Protein 1A6Y (pdb70)

Nearest PDB structures (foldseek):
  1a6y-assembly1_A  TM=1.013E+00  e=2.319E-19  Homo sapiens
  1ga5-assembly2_E  TM=9.937E-01  e=1.147E-15  Homo sapiens
  1ga5-assembly2_F  TM=9.943E-01  e=2.558E-15  Homo sapiens
  1hlz-assembly1_A  TM=9.917E-01  e=2.772E-15  Homo sapiens
  3g6t-assembly1_B  TM=9.418E-01  e=1.288E-07  Rattus norvegicus

Structure (mmCIF, N/CA/C/O backbone):
data_1A6Y
#
_entry.id   1A6Y
#
_cell.length_a   38.670
_cell.length_b   45.690
_cell.length_c   47.950
_cell.angle_alpha   75.16
_cell.angle_beta   80.64
_cell.angle_gamma   85.58
#
_symmetry.space_group_name_H-M   'P 1'
#
loop_
_entity.id
_entity.type
_entity.pdbx_description
1 polymer "DNA (5'-D(*CP*AP*AP*CP*TP*AP*GP*GP*TP*CP*AP*CP*(5IT)P*AP*GP*GP*TP*CP*AP*G)-3')"
2 polymer "DNA (5'-D(*CP*TP*GP*AP*CP*CP*TP*AP*GP*TP*GP*AP*CP*CP*TP*AP*GP*TP*TP*G)-3')"
3 polymer 'ORPHAN NUCLEAR RECEPTOR NR1D1'
4 non-poly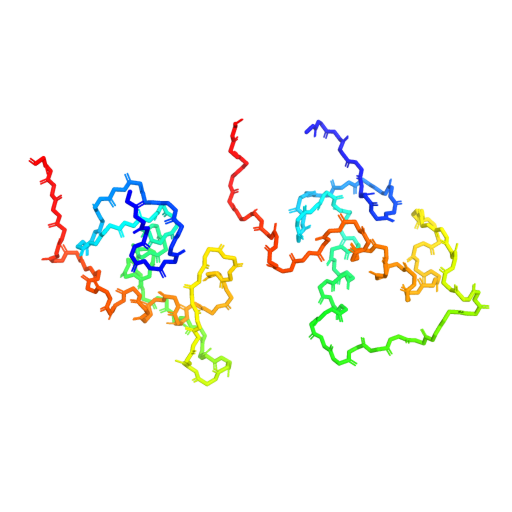mer 'ZINC ION'
5 water water
#
loop_
_atom_site.group_PDB
_atom_site.id
_atom_site.type_symbol
_atom_site.label_atom_id
_atom_site.label_alt_id
_atom_site.label_comp_id
_atom_site.label_asym_id
_atom_site.label_entity_id
_atom_site.label_seq_id
_atom_site.pdbx_PDB_ins_code
_atom_site.Cartn_x
_atom_site.Cartn_y
_atom_site.Cartn_z
_atom_site.occupancy
_atom_site.B_iso_or_equiv
_atom_site.auth_seq_id
_atom_site.auth_comp_id
_atom_site.auth_asym_id
_atom_site.auth_atom_id
_atom_site.pdbx_PDB_model_num
ATOM 815 N N . LEU C 3 8 ? 9.508 18.148 -16.072 1.00 24.89 99 LEU A N 1
ATOM 816 C CA . LEU C 3 8 ? 9.144 16.900 -16.797 1.00 24.62 99 LEU A CA 1
ATOM 817 C C . LEU C 3 8 ? 8.532 15.902 -15.822 1.00 28.59 99 LEU A C 1
ATOM 818 O O . LEU C 3 8 ? 8.717 16.014 -14.616 1.00 30.60 99 LEU A O 1
ATOM 823 N N . LEU C 3 9 ? 7.819 14.913 -16.344 1.00 23.11 100 LEU A N 1
ATOM 824 C CA . LEU C 3 9 ? 7.166 13.933 -15.498 1.00 26.60 100 LEU A CA 1
ATOM 825 C C . LEU C 3 9 ? 7.552 12.524 -15.850 1.00 25.50 100 LEU A C 1
ATOM 826 O O . LEU C 3 9 ? 7.598 12.159 -17.018 1.00 24.51 100 LEU A O 1
ATOM 831 N N . CYS C 3 10 ? 7.842 11.725 -14.835 1.00 27.02 101 CYS A N 1
ATOM 832 C CA . CYS C 3 10 ? 8.208 10.357 -15.105 1.00 22.11 101 CYS A CA 1
ATOM 833 C C . CYS C 3 10 ? 7.129 9.897 -16.054 1.00 26.59 101 CYS A C 1
ATOM 834 O O . CYS C 3 10 ? 5.956 9.946 -15.729 1.00 26.08 101 CYS A O 1
ATOM 837 N N . LYS C 3 11 ? 7.518 9.478 -17.244 1.00 28.13 102 LYS A N 1
ATOM 838 C CA . LYS C 3 11 ? 6.538 9.043 -18.225 1.00 32.66 102 LYS A CA 1
ATOM 839 C C . LYS C 3 11 ? 6.024 7.677 -17.827 1.00 33.33 102 LYS A C 1
ATOM 840 O O . LYS C 3 11 ? 5.505 6.932 -18.652 1.00 43.16 102 LYS A O 1
ATOM 846 N N . VAL C 3 12 ? 6.169 7.342 -16.552 1.00 30.17 103 VAL A N 1
ATOM 847 C CA . VAL C 3 12 ? 5.715 6.033 -16.083 1.00 32.12 103 VAL A CA 1
ATOM 848 C C . VAL C 3 12 ? 4.839 6.018 -14.827 1.00 20.04 103 VAL A C 1
ATOM 849 O O . VAL C 3 12 ? 4.009 5.140 -14.676 1.00 22.79 103 VAL A O 1
ATOM 853 N N . CYS C 3 13 ? 5.018 6.989 -13.946 1.00 14.72 104 CYS A N 1
ATOM 854 C CA . CYS C 3 13 ? 4.277 7.027 -12.692 1.00 18.68 104 CYS A CA 1
ATOM 855 C C . CYS C 3 13 ? 4.077 8.488 -12.338 1.00 15.97 104 CYS A C 1
ATOM 856 O O . CYS C 3 13 ? 4.042 8.852 -11.175 1.00 24.94 104 CYS A O 1
ATOM 859 N N . GLY C 3 14 ? 4.004 9.337 -13.350 1.00 9.79 105 GLY A N 1
ATOM 860 C CA . GLY C 3 14 ? 3.786 10.749 -13.104 1.00 2.00 105 GLY A CA 1
ATOM 861 C C . GLY C 3 14 ? 4.576 11.402 -12.006 1.00 14.16 105 GLY A C 1
ATOM 862 O O . GLY C 3 14 ? 4.342 12.574 -11.724 1.00 20.47 105 GLY A O 1
ATOM 863 N N . ASP C 3 15 ? 5.498 10.669 -11.378 1.00 20.82 106 ASP A N 1
ATOM 864 C CA . ASP C 3 15 ? 6.352 11.229 -10.314 1.00 18.12 106 ASP A CA 1
ATOM 865 C C . ASP C 3 15 ? 7.306 12.161 -11.076 1.00 20.74 106 ASP A C 1
ATOM 866 O O . ASP C 3 15 ? 7.498 11.965 -12.276 1.00 21.51 106 ASP A O 1
ATOM 871 N N . VAL C 3 16 ? 7.888 13.162 -10.415 1.00 20.77 107 VAL A N 1
ATOM 872 C CA . VAL C 3 16 ? 8.821 14.061 -11.088 1.00 18.64 107 VAL A CA 1
ATOM 873 C C . VAL C 3 16 ? 9.980 13.306 -11.705 1.00 28.59 107 VAL A C 1
ATOM 874 O O . VAL C 3 16 ? 10.519 12.397 -11.094 1.00 36.79 107 VAL A O 1
ATOM 878 N N . ALA C 3 17 ? 10.374 13.696 -12.916 1.00 33.52 108 ALA A N 1
ATOM 879 C CA . ALA C 3 17 ? 11.446 13.014 -13.627 1.00 26.73 108 ALA A CA 1
ATOM 880 C C . ALA C 3 17 ? 12.819 13.602 -13.334 1.00 27.62 108 ALA A C 1
ATOM 881 O O . ALA C 3 17 ? 12.985 14.818 -13.291 1.00 26.75 108 ALA A O 1
ATOM 883 N N . SER C 3 18 ? 13.799 12.724 -13.129 1.00 24.00 109 SER A N 1
ATOM 884 C CA . SER C 3 18 ? 15.170 13.142 -12.836 1.00 22.99 109 SER A CA 1
ATOM 885 C C . SER C 3 18 ? 15.950 13.369 -14.136 1.00 22.09 109 SER A C 1
ATOM 886 O O . SER C 3 18 ? 16.894 14.172 -14.174 1.00 21.57 109 SER A O 1
ATOM 889 N N . GLY C 3 19 ? 15.551 12.658 -15.188 1.00 17.16 110 GLY A N 1
ATOM 890 C CA . GLY C 3 19 ? 16.191 12.822 -16.482 1.00 25.37 110 GLY A CA 1
ATOM 891 C C . GLY C 3 19 ? 15.605 11.928 -17.561 1.00 25.82 110 GLY A C 1
ATOM 892 O O . GLY C 3 19 ? 14.584 11.278 -17.344 1.00 21.60 110 GLY A O 1
ATOM 893 N N . PHE C 3 20 ? 16.256 11.895 -18.723 1.00 19.93 111 PHE A N 1
ATOM 894 C CA . PHE C 3 20 ? 15.824 11.070 -19.845 1.00 18.87 111 PHE A CA 1
ATOM 895 C C . PHE C 3 20 ? 16.482 9.736 -19.567 1.00 21.42 111 PHE A C 1
ATOM 896 O O . PHE C 3 20 ? 17.701 9.652 -19.542 1.00 31.49 111 PHE A O 1
ATOM 904 N N . HIS C 3 21 ? 15.688 8.692 -19.361 1.00 27.43 112 HIS A N 1
ATOM 905 C CA . HIS C 3 21 ? 16.227 7.371 -19.017 1.00 17.72 112 HIS A CA 1
ATOM 906 C C . HIS C 3 21 ? 15.714 6.230 -19.870 1.00 20.48 112 HIS A C 1
ATOM 907 O O . HIS C 3 21 ? 14.515 6.099 -20.085 1.00 21.75 112 HIS A O 1
ATOM 914 N N . TYR C 3 22 ? 16.624 5.377 -20.317 1.00 11.96 113 TYR A N 1
ATOM 915 C CA . TYR C 3 22 ? 16.278 4.228 -21.151 1.00 8.19 113 TYR A CA 1
ATOM 916 C C . TYR C 3 22 ? 15.276 4.506 -22.246 1.00 10.39 113 TYR A C 1
ATOM 917 O O . TYR C 3 22 ? 14.538 3.612 -22.655 1.00 9.44 113 TYR A O 1
ATOM 926 N N . GLY C 3 23 ? 15.263 5.749 -22.710 1.00 2.00 114 GLY A N 1
ATOM 927 C CA . GLY C 3 23 ? 14.379 6.146 -23.797 1.00 26.49 114 GLY A CA 1
ATOM 928 C C . GLY C 3 23 ? 13.067 6.769 -23.361 1.00 24.68 114 GLY A C 1
ATOM 929 O O . GLY C 3 23 ? 12.055 6.684 -24.075 1.00 36.18 114 GLY A O 1
ATOM 930 N N . VAL C 3 24 ? 13.103 7.408 -22.231 1.00 19.14 115 VAL A N 1
ATOM 931 C CA . VAL C 3 24 ? 11.909 8.024 -21.667 1.00 14.06 115 VAL A CA 1
ATOM 932 C C . VAL C 3 24 ? 12.285 8.918 -20.511 1.00 16.04 115 VAL A C 1
ATOM 933 O O . VAL C 3 24 ? 13.258 8.664 -19.798 1.00 22.15 115 VAL A O 1
ATOM 937 N N . LEU C 3 25 ? 11.523 9.965 -20.333 1.00 16.85 116 LEU A N 1
ATOM 938 C CA . LEU C 3 25 ? 11.720 10.821 -19.171 1.00 15.98 116 LEU A CA 1
ATOM 939 C C . LEU C 3 25 ? 11.254 9.985 -17.991 1.00 21.89 116 LEU A C 1
ATOM 940 O O . LEU C 3 25 ? 10.209 9.325 -18.052 1.00 8.94 116 LEU A O 1
ATOM 945 N N . ALA C 3 26 ? 12.012 9.969 -16.914 1.00 19.87 117 ALA A N 1
ATOM 946 C CA . ALA C 3 26 ? 11.618 9.115 -15.791 1.00 10.96 117 ALA A CA 1
ATOM 947 C C . ALA C 3 26 ? 12.170 9.545 -14.460 1.00 22.61 117 ALA A C 1
ATOM 948 O O . ALA C 3 26 ? 13.089 10.364 -14.397 1.00 18.03 117 ALA A O 1
ATOM 950 N N . CYS C 3 27 ? 11.592 9.009 -13.381 1.00 21.85 118 CYS A N 1
ATOM 951 C CA . CYS C 3 27 ? 12.055 9.377 -12.044 1.00 19.38 118 CYS A CA 1
ATOM 952 C C . CYS C 3 27 ? 13.079 8.348 -11.545 1.00 13.31 118 CYS A C 1
ATOM 953 O O . CYS C 3 27 ? 13.136 7.207 -12.043 1.00 8.88 118 CYS A O 1
ATOM 956 N N . GLU C 3 28 ? 13.874 8.726 -10.550 1.00 9.74 119 GLU A N 1
ATOM 957 C CA . GLU C 3 28 ? 14.878 7.780 -10.062 1.00 5.61 119 GLU A CA 1
ATOM 958 C C . GLU C 3 28 ? 14.316 6.390 -9.792 1.00 12.89 119 GLU A C 1
ATOM 959 O O . GLU C 3 28 ? 14.937 5.368 -10.129 1.00 18.04 119 GLU A O 1
ATOM 965 N N . GLY C 3 29 ? 13.112 6.327 -9.229 1.00 13.92 120 GLY A N 1
ATOM 966 C CA . GLY C 3 29 ? 12.536 5.032 -8.917 1.00 2.00 120 GLY A CA 1
ATOM 967 C C . GLY C 3 29 ? 12.210 4.149 -10.087 1.00 2.00 120 GLY A C 1
ATOM 968 O O . GLY C 3 29 ? 12.340 2.916 -10.031 1.00 3.66 120 GLY A O 1
ATOM 969 N N . CYS C 3 30 ? 11.770 4.731 -11.184 1.00 7.61 121 CYS A N 1
ATOM 970 C CA . CYS C 3 30 ? 11.446 3.842 -12.300 1.00 9.72 121 CYS A CA 1
ATOM 971 C C . CYS C 3 30 ? 12.747 3.541 -13.116 1.00 14.26 121 CYS A C 1
ATOM 972 O O . CYS C 3 30 ? 12.865 2.486 -13.744 1.00 7.06 121 CYS A O 1
ATOM 975 N N . LYS C 3 31 ? 13.732 4.439 -13.083 1.00 8.74 122 LYS A N 1
ATOM 976 C CA . LYS C 3 31 ? 15.018 4.136 -13.765 1.00 16.14 122 LYS A CA 1
ATOM 977 C C . LYS C 3 31 ? 15.618 2.902 -13.049 1.00 14.89 122 LYS A C 1
ATOM 978 O O . LYS C 3 31 ? 15.728 1.805 -13.643 1.00 8.91 122 LYS A O 1
ATOM 984 N N . GLY C 3 32 ? 15.945 3.084 -11.756 1.00 14.90 123 GLY A N 1
ATOM 985 C CA . GLY C 3 32 ? 16.492 2.007 -10.934 1.00 4.55 123 GLY A CA 1
ATOM 986 C C . GLY C 3 32 ? 15.623 0.766 -11.013 1.00 14.39 123 GLY A C 1
ATOM 987 O O . GLY C 3 32 ? 16.113 -0.353 -11.201 1.00 22.75 123 GLY A O 1
ATOM 988 N N . PHE C 3 33 ? 14.315 0.940 -10.866 1.00 10.88 124 PHE A N 1
ATOM 989 C CA . PHE C 3 33 ? 13.441 -0.212 -10.964 1.00 7.41 124 PHE A CA 1
ATOM 990 C C . PHE C 3 33 ? 13.539 -0.847 -12.351 1.00 12.06 124 PHE A C 1
ATOM 991 O O . PHE C 3 33 ? 13.242 -2.032 -12.516 1.00 14.11 124 PHE A O 1
ATOM 999 N N . PHE C 3 34 ? 13.932 -0.075 -13.368 1.00 15.00 125 PHE A N 1
ATOM 1000 C CA . PHE C 3 34 ? 14.024 -0.678 -14.686 1.00 17.73 125 PHE A CA 1
ATOM 1001 C C . PHE C 3 34 ? 15.307 -1.478 -14.828 1.00 19.71 125 PHE A C 1
ATOM 1002 O O . PHE C 3 34 ? 15.250 -2.663 -15.149 1.00 19.69 125 PHE A O 1
ATOM 1010 N N . ARG C 3 35 ? 16.454 -0.851 -14.565 1.00 24.76 126 ARG A N 1
ATOM 1011 C CA . ARG C 3 35 ? 17.743 -1.547 -14.694 1.00 30.27 126 ARG A CA 1
ATOM 1012 C C . ARG C 3 35 ? 17.724 -2.827 -13.877 1.00 25.83 126 ARG A C 1
ATOM 1013 O O . ARG C 3 35 ? 18.224 -3.884 -14.291 1.00 18.85 126 ARG A O 1
ATOM 1021 N N . ARG C 3 36 ? 17.090 -2.741 -12.727 1.00 21.37 127 ARG A N 1
ATOM 1022 C CA . ARG C 3 36 ? 17.009 -3.888 -11.842 1.00 23.93 127 ARG A CA 1
ATOM 1023 C C . ARG C 3 36 ? 16.200 -5.022 -12.499 1.00 13.97 127 ARG A C 1
ATOM 1024 O O . ARG C 3 36 ? 16.489 -6.208 -12.323 1.00 16.70 127 ARG A O 1
ATOM 1032 N N . SER C 3 37 ? 15.216 -4.664 -13.308 1.00 15.72 128 SER A N 1
ATOM 1033 C CA . SER C 3 37 ? 14.345 -5.670 -13.922 1.00 21.72 128 SER A CA 1
ATOM 1034 C C . SER C 3 37 ? 14.951 -6.382 -15.113 1.00 32.55 128 SER A C 1
ATOM 1035 O O . SER C 3 37 ? 14.625 -7.549 -15.361 1.00 34.05 128 SER A O 1
ATOM 1038 N N . ILE C 3 38 ? 15.792 -5.672 -15.871 1.00 34.40 129 ILE A N 1
ATOM 1039 C CA . ILE C 3 38 ? 16.434 -6.238 -17.066 1.00 38.25 129 ILE A CA 1
ATOM 1040 C C . ILE C 3 38 ? 17.811 -6.795 -16.725 1.00 45.36 129 ILE A C 1
ATOM 1041 O O . ILE C 3 38 ? 18.267 -7.778 -17.326 1.00 52.33 129 ILE A O 1
ATOM 1046 N N . GLN C 3 39 ? 18.440 -6.150 -15.759 1.00 46.44 130 GLN A N 1
ATOM 1047 C CA . GLN C 3 39 ? 19.808 -6.499 -15.359 1.00 47.29 130 GLN A CA 1
ATOM 1048 C C . GLN C 3 39 ? 19.863 -7.718 -14.430 1.00 46.70 130 GLN A C 1
ATOM 1049 O O . GLN C 3 39 ? 20.722 -7.805 -13.541 1.00 50.59 130 GLN A O 1
ATOM 1055 N N . GLN C 3 40 ? 18.951 -8.622 -14.680 1.00 50.99 131 GLN A N 1
ATOM 1056 C CA . GLN C 3 40 ? 18.897 -9.928 -14.004 1.00 63.34 131 GLN A CA 1
ATOM 1057 C C . GLN C 3 40 ? 17.743 -10.736 -14.609 1.00 67.43 131 GLN A C 1
ATOM 1058 O O . GLN C 3 40 ? 16.878 -10.182 -15.298 1.00 63.25 131 GLN A O 1
ATOM 1064 N N . ASN C 3 41 ? 17.750 -12.045 -14.360 1.00 69.60 132 ASN A N 1
ATOM 1065 C CA . ASN C 3 41 ? 16.686 -12.953 -14.868 1.00 72.11 132 ASN A CA 1
ATOM 1066 C C . ASN C 3 41 ? 15.617 -13.248 -13.735 1.00 72.50 132 ASN A C 1
ATOM 1067 O O . ASN C 3 41 ? 15.158 -14.384 -13.570 1.00 72.97 132 ASN A O 1
ATOM 1072 N N . ILE C 3 42 ? 15.218 -12.201 -12.950 1.00 70.92 133 ILE A N 1
ATOM 1073 C CA . ILE C 3 42 ? 14.173 -12.309 -11.833 1.00 68.40 133 ILE A CA 1
ATOM 1074 C C . ILE C 3 42 ? 12.830 -12.677 -12.450 1.00 67.74 133 ILE A C 1
ATOM 1075 O O . ILE C 3 42 ? 12.540 -12.300 -13.580 1.00 68.12 133 ILE A O 1
ATOM 1080 N N . GLN C 3 43 A 12.050 -13.363 -11.698 1.00 68.35 133 GLN A N 1
ATOM 1081 C CA . GLN C 3 43 A 10.742 -13.802 -12.174 1.00 66.27 133 GLN A CA 1
ATOM 1082 C C . GLN C 3 43 A 9.602 -13.127 -11.411 1.00 64.14 133 GLN A C 1
ATOM 1083 O O . GLN C 3 43 A 8.815 -13.818 -10.763 1.00 72.24 133 GLN A O 1
ATOM 1089 N N . TYR C 3 44 ? 9.505 -11.802 -11.470 1.00 55.98 134 TYR A N 1
ATOM 1090 C CA . TYR C 3 44 ? 8.422 -11.098 -10.780 1.00 47.14 134 TYR A CA 1
ATOM 1091 C C . TYR C 3 44 ? 7.169 -11.981 -10.684 1.00 46.75 134 TYR A C 1
ATOM 1092 O O . TYR C 3 44 ? 6.674 -12.477 -11.693 1.00 44.99 134 TYR A O 1
ATOM 1101 N N . LYS C 3 45 ? 6.679 -12.199 -9.465 1.00 52.29 135 LYS A N 1
ATOM 1102 C CA . LYS C 3 45 ? 5.485 -13.028 -9.233 1.00 57.05 135 LYS A CA 1
ATOM 1103 C C . LYS C 3 45 ? 4.304 -12.635 -10.129 1.00 52.97 135 LYS A C 1
ATOM 1104 O O . LYS C 3 45 ? 4.099 -11.450 -10.397 1.00 53.12 135 LYS A O 1
ATOM 1110 N N . ARG C 3 46 ? 3.527 -13.619 -10.585 1.00 51.19 136 ARG A N 1
ATOM 1111 C CA . ARG C 3 46 ? 2.378 -13.344 -11.461 1.00 53.65 136 ARG A CA 1
ATOM 1112 C C . ARG C 3 46 ? 1.593 -12.142 -10.929 1.00 52.71 136 ARG A C 1
ATOM 1113 O O . ARG C 3 46 ? 1.799 -11.718 -9.789 1.00 57.78 136 ARG A O 1
ATOM 1121 N N . CYS C 3 47 ? 0.677 -11.599 -11.728 1.00 44.77 137 CYS A N 1
ATOM 1122 C CA . CYS C 3 47 ? -0.108 -10.468 -11.241 1.00 32.16 137 CYS A CA 1
ATOM 1123 C C . CYS C 3 47 ? -1.320 -10.930 -10.465 1.00 32.83 137 CYS A C 1
ATOM 1124 O O . CYS C 3 47 ? -1.895 -11.993 -10.726 1.00 22.05 137 CYS A O 1
ATOM 1127 N N . LEU C 3 48 ? -1.704 -10.127 -9.487 1.00 37.77 138 LEU A N 1
ATOM 1128 C CA . LEU C 3 48 ? -2.862 -10.455 -8.674 1.00 42.44 138 LEU A CA 1
ATOM 1129 C C . LEU C 3 48 ? -4.112 -9.914 -9.369 1.00 42.01 138 LEU A C 1
ATOM 1130 O O . LEU C 3 48 ? -4.927 -10.680 -9.880 1.00 48.12 138 LEU A O 1
ATOM 1135 N N . LYS C 3 49 ? -4.221 -8.593 -9.430 1.00 35.63 139 LYS A N 1
ATOM 1136 C CA . LYS C 3 49 ? -5.369 -7.927 -10.017 1.00 33.89 139 LYS A CA 1
ATOM 1137 C C . LYS C 3 49 ? -5.534 -7.981 -11.550 1.00 35.85 139 LYS A C 1
ATOM 1138 O O . LYS C 3 49 ? -5.623 -6.946 -12.217 1.00 34.72 139 LYS A O 1
ATOM 1144 N N . ASN C 3 50 ? -5.599 -9.180 -12.115 1.00 31.50 140 ASN A N 1
ATOM 1145 C CA . ASN C 3 50 ? -5.778 -9.324 -13.563 1.00 42.62 140 ASN A CA 1
ATOM 1146 C C . ASN C 3 50 ? -4.907 -8.427 -14.509 1.00 45.80 140 ASN A C 1
ATOM 1147 O O . ASN C 3 50 ? -5.423 -7.794 -15.441 1.00 48.49 140 ASN A O 1
ATOM 1152 N N . GLU C 3 51 ? -3.605 -8.431 -14.273 1.00 42.38 141 GLU A N 1
ATOM 1153 C CA . GLU C 3 51 ? -2.560 -7.764 -15.122 1.00 33.31 141 GLU A CA 1
ATOM 1154 C C . GLU C 3 51 ? -2.907 -6.357 -15.706 1.00 32.94 141 GLU A C 1
ATOM 1155 O O . GLU C 3 51 ? -2.275 -5.885 -16.665 1.00 33.42 141 GLU A O 1
ATOM 1161 N N . ASN C 3 52 ? -3.880 -5.645 -15.150 1.00 32.30 142 ASN A N 1
ATOM 1162 C CA . ASN C 3 52 ? -4.234 -4.286 -15.668 1.00 35.29 142 ASN A CA 1
ATOM 1163 C C . ASN C 3 52 ? -3.996 -3.241 -14.614 1.00 33.75 142 ASN A C 1
ATOM 1164 O O . ASN C 3 52 ? -4.828 -2.348 -14.407 1.00 36.12 142 ASN A O 1
ATOM 1169 N N . CYS C 3 53 ? -2.855 -3.341 -13.951 1.00 33.92 143 CYS A N 1
ATOM 1170 C CA . CYS C 3 53 ? -2.535 -2.406 -12.885 1.00 29.07 143 CYS A CA 1
ATOM 1171 C C . CYS C 3 53 ? -2.186 -0.996 -13.296 1.00 26.89 143 CYS A C 1
ATOM 1172 O O . CYS C 3 53 ? -1.409 -0.763 -14.217 1.00 32.61 143 CYS A O 1
ATOM 1175 N N . SER C 3 54 ? -2.798 -0.061 -12.595 1.00 16.13 144 SER A N 1
ATOM 1176 C CA . SER C 3 54 ? -2.565 1.347 -12.767 1.00 16.81 144 SER A CA 1
ATOM 1177 C C . SER C 3 54 ? -1.145 1.497 -12.213 1.00 20.55 144 SER A C 1
ATOM 1178 O O . SER C 3 54 ? -0.657 0.584 -11.553 1.00 33.88 144 SER A O 1
ATOM 1181 N N . ILE C 3 55 ? -0.482 2.621 -12.475 1.00 20.08 145 ILE A N 1
ATOM 1182 C CA . ILE C 3 55 ? 0.875 2.868 -11.957 1.00 13.57 145 ILE A CA 1
ATOM 1183 C C . ILE C 3 55 ? 1.047 4.363 -11.780 1.00 5.23 145 ILE A C 1
ATOM 1184 O O . ILE C 3 55 ? 1.131 5.101 -12.750 1.00 14.21 145 ILE A O 1
ATOM 1189 N N . VAL C 3 56 ? 1.122 4.815 -10.540 1.00 4.51 146 VAL A N 1
ATOM 1190 C CA . VAL C 3 56 ? 1.252 6.228 -10.276 1.00 2.00 146 VAL A CA 1
ATOM 1191 C C . VAL C 3 56 ? 2.185 6.402 -9.080 1.00 2.00 146 VAL A C 1
ATOM 1192 O O . VAL C 3 56 ? 2.541 5.426 -8.418 1.00 20.47 146 VAL A O 1
ATOM 1196 N N . ARG C 3 57 ? 2.563 7.636 -8.779 1.00 7.86 147 ARG A N 1
ATOM 1197 C CA . ARG C 3 57 ? 3.488 7.896 -7.685 1.00 26.84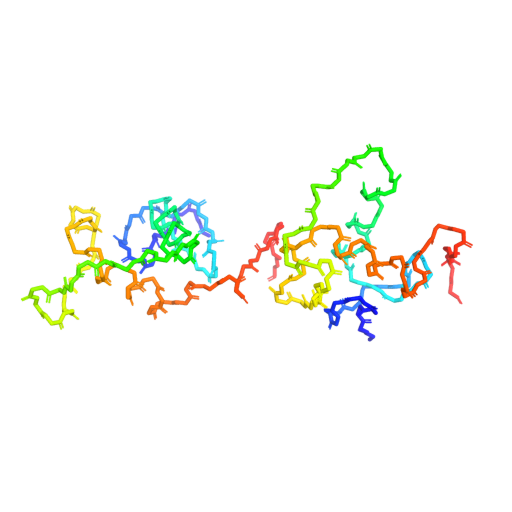 147 ARG A CA 1
ATOM 1198 C C . ARG C 3 57 ? 3.065 7.371 -6.315 1.00 32.78 147 ARG A C 1
ATOM 1199 O O . ARG C 3 57 ? 3.910 7.162 -5.444 1.00 41.11 147 ARG A O 1
ATOM 1207 N N . ILE C 3 58 ? 1.770 7.148 -6.131 1.00 31.43 148 ILE A N 1
ATOM 1208 C CA . ILE C 3 58 ? 1.240 6.687 -4.859 1.00 15.77 148 ILE A CA 1
ATOM 1209 C C . ILE C 3 58 ? 1.181 5.148 -4.778 1.00 8.06 148 ILE A C 1
ATOM 1210 O O . ILE C 3 58 ? 1.366 4.557 -3.717 1.00 12.46 148 ILE A O 1
ATOM 1215 N N . ASN C 3 59 ? 0.940 4.475 -5.889 1.00 8.23 149 ASN A N 1
ATOM 1216 C CA . ASN C 3 59 ? 0.899 3.021 -5.817 1.00 8.32 149 ASN A CA 1
ATOM 1217 C C . ASN C 3 59 ? 1.869 2.321 -6.785 1.00 20.05 149 ASN A C 1
ATOM 1218 O O . ASN C 3 59 ? 1.625 1.157 -7.142 1.00 14.12 149 ASN A O 1
ATOM 1223 N N . ARG C 3 60 ? 2.964 2.983 -7.188 1.00 12.02 150 ARG A N 1
ATOM 1224 C CA . ARG C 3 60 ? 3.885 2.348 -8.158 1.00 20.18 150 ARG A CA 1
ATOM 1225 C C . ARG C 3 60 ? 4.509 1.045 -7.683 1.00 13.83 150 ARG A C 1
ATOM 1226 O O . ARG C 3 60 ? 4.821 0.190 -8.502 1.00 17.18 150 ARG A O 1
ATOM 1234 N N . ASN C 3 61 ? 4.632 0.841 -6.374 1.00 16.69 151 ASN A N 1
ATOM 1235 C CA . ASN C 3 61 ? 5.253 -0.404 -5.901 1.00 19.00 151 ASN A CA 1
ATOM 1236 C C . ASN C 3 61 ? 4.395 -1.618 -5.612 1.00 22.08 151 ASN A C 1
ATOM 1237 O O . ASN C 3 61 ? 4.935 -2.642 -5.184 1.00 20.48 151 ASN A O 1
ATOM 1242 N N . ARG C 3 62 ? 3.092 -1.542 -5.859 1.00 20.73 152 ARG A N 1
ATOM 1243 C CA . ARG C 3 62 ? 2.205 -2.647 -5.519 1.00 11.48 152 ARG A CA 1
ATOM 1244 C C . ARG C 3 62 ? 2.286 -3.834 -6.435 1.00 16.32 152 ARG A C 1
ATOM 1245 O O . ARG C 3 62 ? 2.249 -4.963 -5.976 1.00 23.54 152 ARG A O 1
ATOM 1253 N N . CYS C 3 63 ? 2.380 -3.611 -7.739 1.00 21.30 153 CYS A N 1
ATOM 1254 C CA . CYS C 3 63 ? 2.481 -4.747 -8.650 1.00 25.84 153 CYS A CA 1
ATOM 1255 C C . CYS C 3 63 ? 3.797 -4.579 -9.410 1.00 32.66 153 CYS A C 1
ATOM 1256 O O . CYS C 3 63 ? 4.015 -3.545 -10.050 1.00 33.67 153 CYS A O 1
ATOM 1259 N N . GLN C 3 64 ? 4.679 -5.573 -9.335 1.00 24.86 154 GLN A N 1
ATOM 1260 C CA . GLN C 3 64 ? 5.961 -5.439 -10.022 1.00 29.00 154 GLN A CA 1
ATOM 1261 C C . GLN C 3 64 ? 5.889 -5.843 -11.484 1.00 26.14 154 GLN A C 1
ATOM 1262 O O . GLN C 3 64 ? 6.627 -5.314 -12.299 1.00 22.86 154 GLN A O 1
ATOM 1268 N N . GLN C 3 65 ? 5.003 -6.773 -11.810 1.00 22.53 155 GLN A N 1
ATOM 1269 C CA . GLN C 3 65 ? 4.867 -7.213 -13.183 1.00 25.78 155 GLN A CA 1
ATOM 1270 C C . GLN C 3 65 ? 4.271 -6.051 -13.966 1.00 30.95 155 GLN A C 1
ATOM 1271 O O . GLN C 3 65 ? 4.689 -5.776 -15.088 1.00 31.71 155 GLN A O 1
ATOM 1277 N N . CYS C 3 66 ? 3.304 -5.356 -13.369 1.00 23.67 156 CYS A N 1
ATOM 1278 C CA . CYS C 3 66 ? 2.670 -4.230 -14.047 1.00 24.14 156 CYS A CA 1
ATOM 1279 C C . CYS C 3 66 ? 3.536 -2.961 -14.104 1.00 24.33 156 CYS A C 1
ATOM 1280 O O . CYS C 3 66 ? 3.408 -2.158 -15.048 1.00 22.97 156 CYS A O 1
ATOM 1283 N N . ARG C 3 67 ? 4.387 -2.731 -13.106 1.00 13.24 157 ARG A N 1
ATOM 1284 C CA . ARG C 3 67 ? 5.208 -1.528 -13.192 1.00 22.93 157 ARG A CA 1
ATOM 1285 C C . ARG C 3 67 ? 6.260 -1.728 -14.300 1.00 33.23 157 ARG A C 1
ATOM 1286 O O . ARG C 3 67 ? 6.660 -0.780 -14.979 1.00 35.82 157 ARG A O 1
ATOM 1294 N N . PHE C 3 68 ? 6.697 -2.972 -14.475 1.00 27.32 158 PHE A N 1
ATOM 1295 C CA . PHE C 3 68 ? 7.687 -3.296 -15.477 1.00 33.88 158 PHE A CA 1
ATOM 1296 C C . PHE C 3 68 ? 7.059 -3.285 -16.854 1.00 34.98 158 PHE A C 1
ATOM 1297 O O . PHE C 3 68 ? 7.580 -2.639 -17.759 1.00 43.03 158 PHE A O 1
ATOM 1305 N N . LYS C 3 69 ? 5.941 -3.997 -16.995 1.00 32.80 159 LYS A N 1
ATOM 1306 C CA . LYS C 3 69 ? 5.191 -4.092 -18.256 1.00 27.24 159 LYS A CA 1
ATOM 1307 C C . LYS C 3 69 ? 4.897 -2.674 -18.732 1.00 22.42 159 LYS A C 1
ATOM 1308 O O . LYS C 3 69 ? 4.959 -2.354 -19.922 1.00 22.67 159 LYS A O 1
ATOM 1314 N N . LYS C 3 70 ? 4.584 -1.815 -17.783 1.00 13.41 160 LYS A N 1
ATOM 1315 C CA . LYS C 3 70 ? 4.309 -0.428 -18.117 1.00 19.74 160 LYS A CA 1
ATOM 1316 C C . LYS C 3 70 ? 5.601 0.198 -18.641 1.00 21.43 160 LYS A C 1
ATOM 1317 O O . LYS C 3 70 ? 5.595 0.909 -19.652 1.00 30.41 160 LYS A O 1
ATOM 1323 N N . CYS C 3 71 ? 6.705 -0.030 -17.933 1.00 22.97 161 CYS A N 1
ATOM 1324 C CA . CYS C 3 71 ? 8.000 0.501 -18.373 1.00 17.11 161 CYS A CA 1
ATOM 1325 C C . CYS C 3 71 ? 8.199 0.081 -19.834 1.00 12.78 161 CYS A C 1
ATOM 1326 O O . CYS C 3 71 ? 8.526 0.910 -20.683 1.00 13.29 161 CYS A O 1
ATOM 1329 N N . LEU C 3 72 ? 7.955 -1.196 -20.123 1.00 12.57 162 LEU A N 1
ATOM 1330 C CA . LEU C 3 72 ? 8.084 -1.701 -21.473 1.00 9.43 162 LEU A CA 1
ATOM 1331 C C . LEU C 3 72 ? 6.915 -1.304 -22.357 1.00 19.91 162 LEU A C 1
ATOM 1332 O O . LEU C 3 72 ? 6.442 -2.125 -23.150 1.00 32.55 162 LEU A O 1
ATOM 1337 N N . SER C 3 73 ? 6.406 -0.092 -22.231 1.00 24.51 163 SER A N 1
ATOM 1338 C CA . SER C 3 73 ? 5.298 0.292 -23.095 1.00 24.84 163 SER A CA 1
ATOM 1339 C C . SER C 3 73 ? 5.429 1.748 -23.387 1.00 26.59 163 SER A C 1
ATOM 1340 O O . SER C 3 73 ? 4.931 2.243 -24.405 1.00 34.80 163 SER A O 1
ATOM 1343 N N . VAL C 3 74 ? 6.096 2.452 -22.488 1.00 10.26 164 VAL A N 1
ATOM 1344 C CA . VAL C 3 74 ? 6.295 3.849 -22.739 1.00 16.94 164 VAL A CA 1
ATOM 1345 C C . VAL C 3 74 ? 7.599 3.910 -23.534 1.00 12.64 164 VAL A C 1
ATOM 1346 O O . VAL C 3 74 ? 8.167 4.962 -23.756 1.00 16.30 164 VAL A O 1
ATOM 1350 N N . GLY C 3 75 ? 8.051 2.738 -23.954 1.00 13.62 165 GLY A N 1
ATOM 1351 C CA . GLY C 3 75 ? 9.265 2.633 -24.733 1.00 19.96 165 GLY A CA 1
ATOM 1352 C C . GLY C 3 75 ? 10.590 2.629 -23.998 1.00 30.30 165 GLY A C 1
ATOM 1353 O O . GLY C 3 75 ? 11.609 2.960 -24.608 1.00 23.79 165 GLY A O 1
ATOM 1354 N N . MET C 3 76 ? 10.608 2.283 -22.706 1.00 31.61 166 MET A N 1
ATOM 1355 C CA . MET C 3 76 ? 11.881 2.246 -21.995 1.00 20.44 166 MET A CA 1
ATOM 1356 C C . MET C 3 76 ? 12.681 1.094 -22.547 1.00 16.51 166 MET A C 1
ATOM 1357 O O . MET C 3 76 ? 12.116 0.052 -22.869 1.00 11.22 166 MET A O 1
ATOM 1362 N N . SER C 3 77 ? 13.993 1.309 -22.691 1.00 24.62 167 SER A N 1
ATOM 1363 C CA . SER C 3 77 ? 14.930 0.289 -23.213 1.00 29.93 167 SER A CA 1
ATOM 1364 C C . SER C 3 77 ? 16.374 0.794 -23.189 1.00 25.13 167 SER A C 1
ATOM 1365 O O . SER C 3 77 ? 16.620 2.010 -23.102 1.00 15.64 167 SER A O 1
ATOM 1368 N N . ARG C 3 78 ? 17.335 -0.128 -23.231 1.00 23.80 168 ARG A N 1
ATOM 1369 C CA . ARG C 3 78 ? 18.717 0.322 -23.242 1.00 30.72 168 ARG A CA 1
ATOM 1370 C C . ARG C 3 78 ? 19.086 0.673 -24.664 1.00 33.75 168 ARG A C 1
ATOM 1371 O O . ARG C 3 78 ? 19.919 1.554 -24.872 1.00 36.94 168 ARG A O 1
ATOM 1379 N N . ASP C 3 79 ? 18.459 0.019 -25.649 1.00 29.82 169 ASP A N 1
ATOM 1380 C CA . ASP C 3 79 ? 18.776 0.357 -27.034 1.00 27.70 169 ASP A CA 1
ATOM 1381 C C . ASP C 3 79 ? 18.139 1.691 -27.383 1.00 27.89 169 ASP A C 1
ATOM 1382 O O . ASP C 3 79 ? 18.192 2.133 -28.524 1.00 38.64 169 ASP A O 1
ATOM 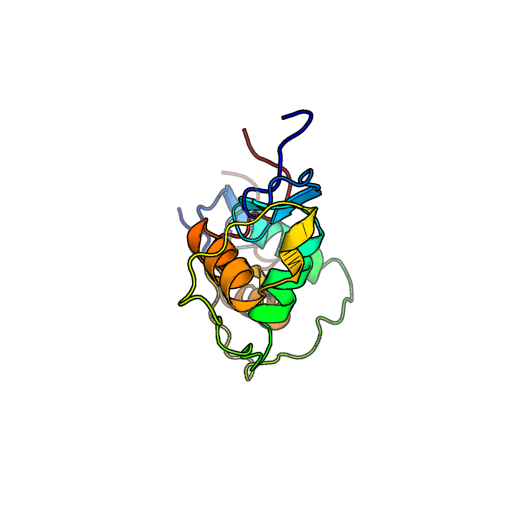1387 N N . ALA C 3 80 ? 17.520 2.325 -26.392 1.00 24.06 170 ALA A N 1
ATOM 1388 C CA . ALA C 3 80 ? 16.899 3.630 -26.581 1.00 8.05 170 ALA A CA 1
ATOM 1389 C C . ALA C 3 80 ? 17.607 4.632 -25.708 1.00 12.15 170 ALA A C 1
ATOM 1390 O O . ALA C 3 80 ? 17.216 5.790 -25.666 1.00 12.96 170 ALA A O 1
ATOM 1392 N N . VAL C 3 81 ? 18.653 4.191 -24.999 1.00 23.99 171 VAL A N 1
ATOM 1393 C CA . VAL C 3 81 ? 19.422 5.081 -24.113 1.00 24.82 171 VAL A CA 1
ATOM 1394 C C . VAL C 3 81 ? 19.999 6.240 -24.910 1.00 26.65 171 VAL A C 1
ATOM 1395 O O . VAL C 3 81 ? 20.269 6.116 -26.101 1.00 33.62 171 VAL A O 1
ATOM 1399 N N . ARG C 3 82 ? 20.213 7.358 -24.241 1.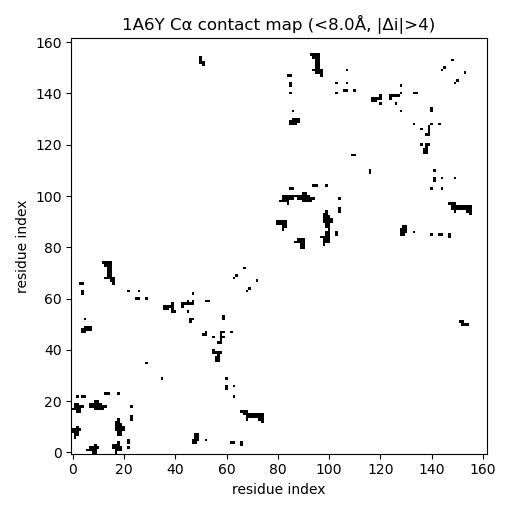00 25.49 172 ARG A N 1
ATOM 1400 C CA . ARG C 3 82 ? 20.727 8.522 -24.899 1.00 21.84 172 ARG A CA 1
ATOM 1401 C C . ARG C 3 82 ? 21.615 9.373 -24.005 1.00 34.82 172 ARG A C 1
ATOM 1402 O O . ARG C 3 82 ? 21.105 10.163 -23.209 1.00 36.95 172 ARG A O 1
ATOM 1410 N N . PHE C 3 83 ? 22.936 9.240 -24.145 1.00 39.80 173 PHE A N 1
ATOM 1411 C CA . PHE C 3 83 ? 23.860 10.058 -23.346 1.00 36.78 173 PHE A CA 1
ATOM 1412 C C . PHE C 3 83 ? 24.054 11.417 -24.015 1.00 30.19 173 PHE A C 1
ATOM 1413 O O . PHE C 3 83 ? 23.782 11.566 -25.201 1.00 35.02 173 PHE A O 1
ATOM 1421 N N . GLY C 3 84 ? 24.506 12.404 -23.247 1.00 31.61 174 GLY A N 1
ATOM 1422 C CA . GLY C 3 84 ? 24.753 13.738 -23.784 1.00 37.87 174 GLY A CA 1
ATOM 1423 C C . GLY C 3 84 ? 23.558 14.657 -24.009 1.00 45.03 174 GLY A C 1
ATOM 1424 O O . GLY C 3 84 ? 22.442 14.193 -24.210 1.00 45.27 174 GLY A O 1
ATOM 1425 N N . ARG C 3 85 ? 23.807 15.967 -24.000 1.00 45.75 175 ARG A N 1
ATOM 1426 C CA . ARG C 3 85 ? 22.766 16.984 -24.196 1.00 53.46 175 ARG A CA 1
ATOM 1427 C C . ARG C 3 85 ? 22.178 17.014 -25.607 1.00 57.66 175 ARG A C 1
ATOM 1428 O O . ARG C 3 85 ? 22.183 18.093 -26.234 1.00 59.20 175 ARG A O 1
ATOM 1436 N N . GLY D 3 5 ? 15.109 11.348 13.683 1.00 53.55 96 GLY B N 1
ATOM 1437 C CA . GLY D 3 5 ? 15.629 11.578 15.035 1.00 59.33 96 GLY B CA 1
ATOM 1438 C C . GLY D 3 5 ? 16.168 10.324 15.709 1.00 56.33 96 GLY B C 1
ATOM 1439 O O . GLY D 3 5 ? 15.762 9.204 15.378 1.00 54.48 96 GLY B O 1
ATOM 1440 N N . MET D 3 6 ? 17.085 10.508 16.658 1.00 54.23 97 MET B N 1
ATOM 1441 C CA . MET D 3 6 ? 17.678 9.378 17.362 1.00 54.77 97 MET B CA 1
ATOM 1442 C C . MET D 3 6 ? 16.589 8.401 17.804 1.00 53.95 97 MET B C 1
ATOM 1443 O O . MET D 3 6 ? 16.665 7.211 17.494 1.00 57.43 97 MET B O 1
ATOM 1445 N N . VAL D 3 7 ? 15.583 8.888 18.529 1.00 49.03 98 VAL B N 1
ATOM 1446 C CA . VAL D 3 7 ? 14.480 8.009 18.947 1.00 51.48 98 VAL B CA 1
ATOM 1447 C C . VAL D 3 7 ? 13.132 8.697 18.736 1.00 44.16 98 VAL B C 1
ATOM 1448 O O . VAL D 3 7 ? 12.824 9.688 19.387 1.00 45.29 98 VAL B O 1
ATOM 1452 N N . LEU D 3 8 ? 12.356 8.188 17.789 1.00 40.96 99 LEU B N 1
ATOM 1453 C CA . LEU D 3 8 ? 11.030 8.725 17.497 1.00 45.34 99 LEU B CA 1
ATOM 1454 C C . LEU D 3 8 ? 10.027 7.682 18.001 1.00 47.38 99 LEU B C 1
ATOM 1455 O O . LEU D 3 8 ? 10.230 6.478 17.801 1.00 49.62 99 LEU B O 1
ATOM 1460 N N . LEU D 3 9 ? 8.948 8.121 18.649 1.00 41.90 100 LEU B N 1
ATOM 1461 C CA . LEU D 3 9 ? 7.975 7.158 19.168 1.00 39.15 100 LEU B CA 1
ATOM 1462 C C . LEU D 3 9 ? 6.754 6.940 18.236 1.00 34.99 100 LEU B C 1
ATOM 1463 O O . LEU D 3 9 ? 6.321 7.852 17.525 1.00 25.07 100 LEU B O 1
ATOM 1468 N N . CYS D 3 10 ? 6.235 5.711 18.234 1.00 30.60 101 CYS B N 1
ATOM 1469 C CA . CYS D 3 10 ? 5.068 5.322 17.436 1.00 28.68 101 CYS B CA 1
ATOM 1470 C C . CYS D 3 10 ? 3.909 6.274 17.646 1.00 31.28 101 CYS B C 1
ATOM 1471 O O . CYS D 3 10 ? 3.421 6.424 18.762 1.00 40.53 101 CYS B O 1
ATOM 1474 N N . LYS D 3 11 ? 3.444 6.894 16.575 1.00 23.19 102 LYS B N 1
ATOM 1475 C CA . LYS D 3 11 ? 2.369 7.867 16.691 1.00 27.76 102 LYS B CA 1
ATOM 1476 C C . LYS D 3 11 ? 1.011 7.222 17.061 1.00 27.36 102 LYS B C 1
ATOM 1477 O O . LYS D 3 11 ? 0.060 7.904 17.453 1.00 26.66 102 LYS B O 1
ATOM 1483 N N . VAL D 3 12 ? 0.937 5.903 16.952 1.00 24.14 103 VAL B N 1
ATOM 1484 C CA . VAL D 3 12 ? -0.286 5.177 17.272 1.00 28.64 103 VAL B CA 1
ATOM 1485 C C . VAL D 3 12 ? -0.394 4.750 18.738 1.00 35.93 103 VAL B C 1
ATOM 1486 O O . VAL D 3 12 ? -1.480 4.812 19.313 1.00 44.22 103 VAL B O 1
ATOM 1490 N N . CYS D 3 13 ? 0.723 4.335 19.336 1.00 29.90 104 CYS B N 1
ATOM 1491 C CA . CYS D 3 13 ? 0.744 3.854 20.711 1.00 23.39 104 CYS B CA 1
ATOM 1492 C C . CYS D 3 13 ? 1.915 4.327 21.588 1.00 33.27 104 CYS B C 1
ATOM 1493 O O . CYS D 3 13 ? 2.111 3.789 22.670 1.00 39.97 104 CYS B O 1
ATOM 1496 N N . GLY D 3 14 ? 2.725 5.281 21.141 1.00 30.71 105 GLY B N 1
ATOM 1497 C CA . GLY D 3 14 ? 3.813 5.733 21.992 1.00 20.42 105 GLY B CA 1
ATOM 1498 C C . GLY D 3 14 ? 4.979 4.760 22.203 1.00 24.55 105 GLY B C 1
ATOM 1499 O O . GLY D 3 14 ? 5.900 5.075 22.953 1.00 18.15 105 GLY B O 1
ATOM 1500 N N . ASP D 3 15 ? 4.960 3.586 21.576 1.00 19.62 106 ASP B N 1
ATOM 1501 C CA . ASP D 3 15 ? 6.076 2.646 21.721 1.00 23.37 106 ASP B CA 1
ATOM 1502 C C . ASP D 3 15 ? 7.244 3.255 20.919 1.00 34.35 106 ASP B C 1
ATOM 1503 O O . ASP D 3 15 ? 7.072 4.301 20.266 1.00 38.41 106 ASP B O 1
ATOM 1508 N N . VAL D 3 16 ? 8.428 2.646 20.944 1.00 30.63 107 VAL B N 1
ATOM 1509 C CA . VAL D 3 16 ? 9.520 3.230 20.156 1.00 35.47 107 VAL B CA 1
ATOM 1510 C C . VAL D 3 16 ? 9.207 2.885 18.712 1.00 35.17 107 VAL B C 1
ATOM 1511 O O . VAL D 3 16 ? 8.717 1.786 18.435 1.00 39.81 107 VAL B O 1
ATOM 1515 N N . ALA D 3 17 ? 9.464 3.812 17.794 1.00 23.96 108 ALA B N 1
ATOM 1516 C CA . ALA D 3 17 ? 9.189 3.550 16.379 1.00 20.99 108 ALA B CA 1
ATOM 1517 C C . ALA D 3 17 ? 10.368 2.857 15.717 1.00 24.40 108 ALA B C 1
ATOM 1518 O O . ALA D 3 17 ? 11.511 3.236 15.963 1.00 11.55 108 ALA B O 1
ATOM 1520 N N . SER D 3 18 ? 10.099 1.855 14.881 1.00 20.27 109 SER B N 1
ATOM 1521 C CA . SER D 3 18 ? 11.169 1.170 14.156 1.00 22.28 109 SER B CA 1
ATOM 1522 C C . SER D 3 18 ? 11.325 1.803 12.769 1.00 27.54 109 SER B C 1
ATOM 1523 O O . SER D 3 18 ? 12.036 1.273 11.915 1.00 30.14 109 SER B O 1
ATOM 1526 N N . GLY D 3 19 ? 10.631 2.909 12.531 1.00 30.85 110 GLY B N 1
ATOM 1527 C CA . GLY D 3 19 ? 10.706 3.555 11.239 1.00 31.39 110 GLY B CA 1
ATOM 1528 C C . GLY D 3 19 ? 9.575 4.528 10.895 1.00 41.46 110 GLY B C 1
ATOM 1529 O O . GLY D 3 19 ? 8.969 5.176 11.760 1.00 44.70 110 GLY B O 1
ATOM 1530 N N . PHE D 3 20 ? 9.310 4.627 9.598 1.00 33.17 111 PHE B N 1
ATOM 1531 C CA . PHE D 3 20 ? 8.305 5.511 9.028 1.00 24.78 111 PHE B CA 1
ATOM 1532 C C . PHE D 3 20 ? 7.494 4.541 8.192 1.00 28.62 111 PHE B C 1
ATOM 1533 O O . PHE D 3 20 ? 7.847 4.305 7.038 1.00 41.71 111 PHE B O 1
ATOM 1541 N N . HIS D 3 21 ? 6.431 3.967 8.758 1.00 15.31 112 HIS B N 1
ATOM 1542 C CA . HIS D 3 21 ? 5.627 3.002 8.022 1.00 14.29 112 HIS B CA 1
ATOM 1543 C C . HIS D 3 21 ? 4.259 3.563 7.602 1.00 22.64 112 HIS B C 1
ATOM 1544 O O . HIS D 3 21 ? 3.654 4.373 8.316 1.00 22.67 112 HIS B O 1
ATOM 1551 N N . TYR D 3 22 ? 3.810 3.158 6.416 1.00 16.31 113 TYR B N 1
ATOM 1552 C CA . TYR D 3 22 ? 2.534 3.580 5.875 1.00 16.98 113 TYR B CA 1
ATOM 1553 C C . TYR D 3 22 ? 2.300 5.066 5.970 1.00 14.06 113 TYR B C 1
ATOM 1554 O O . TYR D 3 22 ? 1.158 5.520 5.937 1.00 26.00 113 TYR B O 1
ATOM 1563 N N . GLY D 3 23 ? 3.362 5.840 6.134 1.00 7.65 114 GLY B N 1
ATOM 1564 C CA . GLY D 3 23 ? 3.155 7.276 6.177 1.00 5.68 114 GLY B CA 1
ATOM 1565 C C . GLY D 3 23 ? 3.468 7.984 7.457 1.00 8.57 114 GLY B C 1
ATOM 1566 O O . GLY D 3 23 ? 3.455 9.230 7.516 1.00 12.60 114 GLY B O 1
ATOM 1567 N N . VAL D 3 24 ? 3.738 7.207 8.496 1.00 9.60 115 VAL B N 1
ATOM 1568 C CA . VAL D 3 24 ? 4.022 7.803 9.792 1.00 5.92 115 VAL B CA 1
ATOM 1569 C C . VAL D 3 24 ? 4.923 6.925 10.664 1.00 4.35 115 VAL B C 1
ATOM 1570 O O . VAL D 3 24 ? 5.059 5.716 10.469 1.00 2.16 115 VAL B O 1
ATOM 1574 N N . LEU D 3 25 ? 5.556 7.567 11.622 1.00 5.52 116 LEU B N 1
ATOM 1575 C CA . LEU D 3 25 ? 6.447 6.892 12.532 1.00 20.44 116 LEU B CA 1
ATOM 1576 C C . LEU D 3 25 ? 5.633 5.980 13.460 1.00 23.92 116 LEU B C 1
ATOM 1577 O O . LEU D 3 25 ? 4.994 6.451 14.385 1.00 33.27 116 LEU B O 1
ATOM 1582 N N . ALA D 3 26 ? 5.665 4.679 13.193 1.00 22.02 117 ALA B N 1
ATOM 158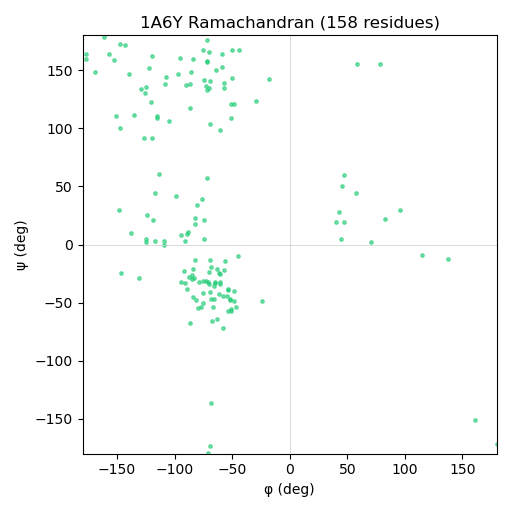3 C CA . ALA D 3 26 ? 4.949 3.674 13.975 1.00 24.93 117 ALA B CA 1
ATOM 1584 C C . ALA D 3 26 ? 5.874 2.597 14.557 1.00 29.02 117 ALA B C 1
ATOM 1585 O O . ALA D 3 26 ? 6.913 2.295 13.976 1.00 33.48 117 ALA B O 1
ATOM 1587 N N . CYS D 3 27 ? 5.489 1.998 15.685 1.00 19.49 118 CYS B N 1
ATOM 1588 C CA . CYS D 3 27 ? 6.295 0.949 16.305 1.00 15.67 118 CYS B CA 1
ATOM 1589 C C . CYS D 3 27 ? 6.128 -0.192 15.352 1.00 12.48 118 CYS B C 1
ATOM 1590 O O . CYS D 3 27 ? 5.383 -0.072 14.380 1.00 10.53 118 CYS B O 1
ATOM 1593 N N . GLU D 3 28 ? 6.748 -1.323 15.665 1.00 14.21 119 GLU B N 1
ATOM 1594 C CA . GLU D 3 28 ? 6.683 -2.474 14.779 1.00 14.19 119 GLU B CA 1
ATOM 1595 C C . GLU D 3 28 ? 5.407 -3.307 14.948 1.00 24.73 119 GLU B C 1
ATOM 1596 O O . GLU D 3 28 ? 5.093 -4.163 14.101 1.00 27.36 119 GLU B O 1
ATOM 1602 N N . GLY D 3 29 ? 4.664 -3.069 16.031 1.00 22.37 120 GLY B N 1
ATOM 1603 C CA . GLY D 3 29 ? 3.440 -3.828 16.242 1.00 11.58 120 GLY B CA 1
ATOM 1604 C C . GLY D 3 29 ? 2.285 -3.240 15.436 1.00 13.09 120 GLY B C 1
ATOM 1605 O O . GLY D 3 29 ? 1.553 -3.961 14.752 1.00 11.13 120 GLY B O 1
ATOM 1606 N N . CYS D 3 30 ? 2.114 -1.923 15.521 1.00 2.00 121 CYS B N 1
ATOM 1607 C CA . CYS D 3 30 ? 1.063 -1.261 14.777 1.00 21.16 121 CYS B CA 1
ATOM 1608 C C . CYS D 3 30 ? 1.324 -1.500 13.296 1.00 28.91 121 CYS B C 1
ATOM 1609 O O . CYS D 3 30 ? 0.403 -1.783 12.525 1.00 35.13 121 CYS B O 1
ATOM 1612 N N . LYS D 3 31 ? 2.588 -1.391 12.903 1.00 28.24 122 LYS B N 1
ATOM 1613 C CA . LYS D 3 31 ? 2.969 -1.621 11.526 1.00 16.96 122 LYS B CA 1
ATOM 1614 C C . LYS D 3 31 ? 2.415 -2.958 11.056 1.00 7.70 122 LYS B C 1
ATOM 1615 O O . LYS D 3 31 ? 1.730 -3.046 10.042 1.00 16.63 122 LYS B O 1
ATOM 1621 N N . GLY D 3 32 ? 2.738 -4.014 11.775 1.00 10.06 123 GLY B N 1
ATOM 1622 C CA . GLY D 3 32 ? 2.237 -5.316 11.383 1.00 16.68 123 GLY B CA 1
ATOM 1623 C C . GLY D 3 32 ? 0.735 -5.438 11.617 1.00 19.10 123 GLY B C 1
ATOM 1624 O O . GLY D 3 32 ? 0.059 -6.272 10.985 1.00 9.69 123 GLY B O 1
ATOM 1625 N N . PHE D 3 33 ? 0.217 -4.618 12.530 1.00 14.34 124 PHE B N 1
ATOM 1626 C CA . PHE D 3 33 ? -1.204 -4.634 12.817 1.00 24.21 124 PHE B CA 1
ATOM 1627 C C . PHE D 3 33 ? -1.923 -3.903 11.700 1.00 20.92 124 PHE B C 1
ATOM 1628 O O . PHE D 3 33 ? -2.848 -4.450 11.107 1.00 27.28 124 PHE B O 1
ATOM 1636 N N . PHE D 3 34 ? -1.517 -2.675 11.405 1.00 7.31 125 PHE B N 1
ATOM 1637 C CA . PHE D 3 34 ? -2.146 -1.969 10.296 1.00 16.42 125 PHE B CA 1
ATOM 1638 C C . PHE D 3 34 ? -2.129 -2.857 9.040 1.00 24.38 125 PHE B C 1
ATOM 1639 O O . PHE D 3 34 ? -3.177 -3.166 8.472 1.00 29.12 125 PHE B O 1
ATOM 1647 N N . ARG D 3 35 ? -0.951 -3.296 8.610 1.00 23.52 126 ARG B N 1
ATOM 1648 C CA . ARG D 3 35 ? -0.893 -4.131 7.416 1.00 23.93 126 ARG B CA 1
ATOM 1649 C C . ARG D 3 35 ? -1.888 -5.255 7.458 1.00 25.22 126 ARG B C 1
ATOM 1650 O O . ARG D 3 35 ? -2.610 -5.481 6.506 1.00 31.83 126 ARG B O 1
ATOM 1658 N N . ARG D 3 36 ? -1.916 -5.973 8.566 1.00 24.60 127 ARG B N 1
ATOM 1659 C CA . ARG D 3 36 ? -2.790 -7.134 8.683 1.00 24.53 127 ARG B CA 1
ATOM 1660 C C . ARG D 3 36 ? -4.270 -6.713 8.623 1.00 28.36 127 ARG B C 1
ATOM 1661 O O . ARG D 3 36 ? -5.119 -7.429 8.090 1.00 17.72 127 ARG B O 1
ATOM 1669 N N . SER D 3 37 ? -4.544 -5.525 9.144 1.00 25.89 128 SER B N 1
ATOM 1670 C CA . SER D 3 37 ? -5.877 -4.977 9.188 1.00 31.20 128 SER B CA 1
ATOM 1671 C C . SER D 3 37 ? -6.436 -4.613 7.827 1.00 39.14 128 SER B C 1
ATOM 1672 O O . SER D 3 37 ? -7.580 -4.936 7.535 1.00 49.25 128 SER B O 1
ATOM 1675 N N . ILE D 3 38 ? -5.648 -3.925 7.000 1.00 37.04 129 ILE B N 1
ATOM 1676 C CA . ILE D 3 38 ? -6.117 -3.527 5.679 1.00 28.09 129 ILE B CA 1
ATOM 1677 C C . ILE D 3 38 ? -5.957 -4.627 4.653 1.00 31.05 129 ILE B C 1
ATOM 1678 O O . ILE D 3 38 ? -6.633 -4.633 3.637 1.00 40.84 129 ILE B O 1
ATOM 1683 N N . GLN D 3 39 ? -5.080 -5.573 4.929 1.00 36.38 130 GLN B N 1
ATOM 1684 C CA . GLN D 3 39 ? -4.785 -6.630 3.979 1.00 44.33 130 GLN B CA 1
ATOM 1685 C C . GLN D 3 39 ? -5.742 -7.787 3.948 1.00 46.82 130 GLN B C 1
ATOM 1686 O O . GLN D 3 39 ? -5.399 -8.839 3.421 1.00 55.70 130 GLN B O 1
ATOM 1692 N N . GLN D 3 40 ? -6.940 -7.606 4.492 1.00 54.93 131 GLN B N 1
ATOM 1693 C CA . GLN D 3 40 ? -7.936 -8.684 4.508 1.00 57.75 131 GLN B CA 1
ATOM 1694 C C . GLN D 3 40 ? -9.354 -8.177 4.750 1.00 59.32 131 GLN B C 1
ATOM 1695 O O . GLN D 3 40 ? -9.588 -6.970 4.908 1.00 56.74 131 GLN B O 1
ATOM 1701 N N . ASN D 3 41 ? -10.304 -9.107 4.754 1.00 61.41 132 ASN B N 1
ATOM 1702 C CA . ASN D 3 41 ? -11.698 -8.763 4.996 1.00 64.38 132 ASN B CA 1
ATOM 1703 C C . ASN D 3 41 ? -11.835 -8.685 6.517 1.00 65.95 132 ASN B C 1
ATOM 1704 O O . ASN D 3 41 ? -12.930 -8.819 7.089 1.00 62.46 132 ASN B O 1
ATOM 1709 N N . ILE D 3 42 ? -10.687 -8.453 7.151 1.00 61.95 133 ILE B N 1
ATOM 1710 C CA . ILE D 3 42 ? -10.584 -8.347 8.591 1.00 58.82 133 ILE B CA 1
ATOM 1711 C C . ILE D 3 42 ? -11.403 -7.227 9.223 1.00 57.54 133 ILE B C 1
ATOM 1712 O O . ILE D 3 42 ? -10.987 -6.069 9.235 1.00 47.91 133 ILE B O 1
ATOM 1717 N N . GLN D 3 43 A -12.574 -7.595 9.744 1.00 60.28 133 GLN B N 1
ATOM 1718 C CA . GLN D 3 43 A -13.456 -6.658 10.433 1.00 58.46 133 GLN B CA 1
ATOM 1719 C C . GLN D 3 43 A -13.555 -7.097 11.892 1.00 53.54 133 GLN B C 1
A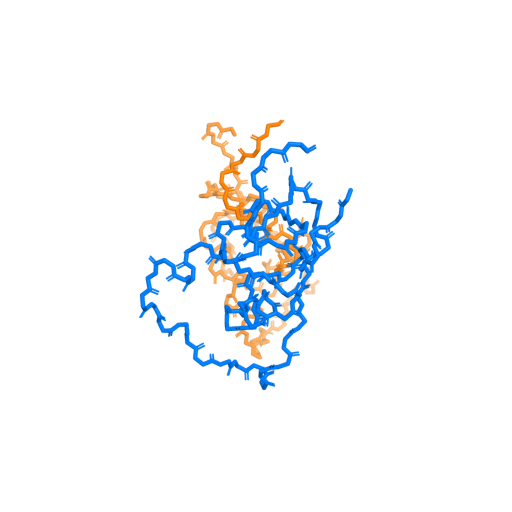TOM 1720 O O . GLN D 3 43 A -14.120 -8.137 12.221 1.00 48.79 133 GLN B O 1
ATOM 1726 N N . TYR D 3 44 ? -12.957 -6.275 12.745 1.00 52.08 134 TYR B N 1
ATOM 1727 C CA . TYR D 3 44 ? -12.869 -6.487 14.182 1.00 48.80 134 TYR B CA 1
ATOM 1728 C C . TYR D 3 44 ? -14.186 -6.282 14.901 1.00 49.22 134 TYR B C 1
ATOM 1729 O O . TYR D 3 44 ? -15.077 -5.604 14.393 1.00 53.43 134 TYR B O 1
ATOM 1738 N N . LYS D 3 45 ? -14.312 -6.870 16.087 1.00 49.25 135 LYS B N 1
ATOM 1739 C CA . LYS D 3 45 ? -15.533 -6.696 16.863 1.00 51.65 135 LYS B CA 1
ATOM 1740 C C . LYS D 3 45 ? -15.675 -5.212 17.096 1.00 53.20 135 LYS B C 1
ATOM 17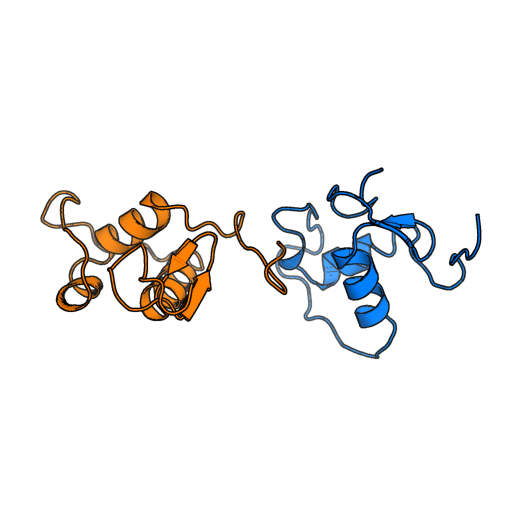41 O O . LYS D 3 45 ? -14.713 -4.467 16.922 1.00 57.27 135 LYS B O 1
ATOM 1747 N N . ARG D 3 46 ? -16.866 -4.774 17.486 1.00 53.47 136 ARG B N 1
ATOM 1748 C CA . ARG D 3 46 ? -17.076 -3.363 17.748 1.00 50.43 136 ARG B CA 1
ATOM 1749 C C . ARG D 3 46 ? -16.304 -3.017 19.003 1.00 48.00 136 ARG B C 1
ATOM 1750 O O . ARG D 3 46 ? -15.573 -3.839 19.550 1.00 52.31 136 ARG B O 1
ATOM 1758 N N . CYS D 3 47 ? -16.486 -1.795 19.466 1.00 46.39 137 CYS B N 1
ATOM 1759 C CA . CYS D 3 47 ? -15.814 -1.336 20.654 1.00 42.21 137 CYS B CA 1
ATOM 1760 C C . CYS D 3 47 ? -16.795 -1.034 21.791 1.00 44.71 137 CYS B C 1
ATOM 1761 O O . CYS D 3 47 ? -17.544 -0.057 21.754 1.00 50.09 137 CYS B O 1
ATOM 1764 N N . LEU D 3 48 ? -16.775 -1.889 22.806 1.00 45.23 138 LEU B N 1
ATOM 1765 C CA . LEU D 3 48 ? -17.629 -1.756 23.985 1.00 40.25 138 LEU B CA 1
ATOM 1766 C C . LEU D 3 48 ? -17.705 -0.340 24.550 1.00 36.73 138 LEU B C 1
ATOM 1767 O O . LEU D 3 48 ? -18.520 -0.068 25.427 1.00 41.59 138 LEU B O 1
ATOM 1772 N N . LYS D 3 49 ? -16.865 0.564 24.074 1.00 21.44 139 LYS B N 1
ATOM 1773 C CA . LYS D 3 49 ? -16.915 1.931 24.585 1.00 25.96 139 LYS B CA 1
ATOM 1774 C C . LYS D 3 49 ? -17.233 2.970 23.524 1.00 25.25 139 LYS B C 1
ATOM 1775 O O . LYS D 3 49 ? -16.956 4.167 23.694 1.00 26.01 139 LYS B O 1
ATOM 1781 N N . ASN D 3 50 ? -17.833 2.523 22.428 1.00 25.62 140 ASN B N 1
ATOM 1782 C CA . ASN D 3 50 ? -18.147 3.455 21.356 1.00 33.87 140 ASN B CA 1
ATOM 1783 C C . ASN D 3 50 ? -16.849 4.159 20.889 1.00 26.64 140 ASN B C 1
ATOM 1784 O O . ASN D 3 50 ? -16.833 5.383 20.747 1.00 14.42 140 ASN B O 1
ATOM 1789 N N . GLU D 3 51 ? -15.767 3.389 20.719 1.00 19.17 141 GLU B N 1
ATOM 1790 C CA . GLU D 3 51 ? -14.458 3.896 20.223 1.00 16.26 141 GLU B CA 1
ATOM 1791 C C . GLU D 3 51 ? -13.881 5.165 20.831 1.00 15.22 141 GLU B C 1
ATOM 1792 O O . GLU D 3 51 ? -13.664 6.140 20.110 1.00 13.05 141 GLU B O 1
ATOM 1798 N N . ASN D 3 52 ? -13.631 5.162 22.140 1.00 19.25 142 ASN B N 1
ATOM 1799 C CA . ASN D 3 52 ? -13.055 6.320 22.829 1.00 22.22 142 ASN B CA 1
ATOM 1800 C C . ASN D 3 52 ? -11.788 5.885 23.562 1.00 13.20 142 ASN B C 1
ATOM 1801 O O . ASN D 3 52 ? -11.144 6.671 24.264 1.00 12.84 142 ASN B O 1
ATOM 1806 N N . CYS D 3 53 ? -11.437 4.620 23.412 1.00 16.13 143 CYS B N 1
ATOM 1807 C CA . CYS D 3 53 ? -10.245 4.106 24.060 1.00 19.68 143 CYS B CA 1
ATOM 1808 C C . CYS D 3 53 ? -9.044 5.008 23.785 1.00 22.60 143 CYS B C 1
ATOM 1809 O O . CYS D 3 53 ? -9.094 5.908 22.948 1.00 28.73 143 CYS B O 1
ATOM 1812 N N . SER D 3 54 ? -7.972 4.795 24.525 1.00 23.52 144 SER B N 1
ATOM 1813 C CA . SER D 3 54 ? -6.754 5.565 24.321 1.00 25.47 144 SER B CA 1
ATOM 1814 C C . SER D 3 54 ? -5.721 4.498 23.967 1.00 22.59 144 SER B C 1
ATOM 1815 O O . SER D 3 54 ? -5.950 3.315 24.217 1.00 22.46 144 SER B O 1
ATOM 1818 N N . ILE D 3 55 ? -4.594 4.885 23.376 1.00 33.74 145 ILE B N 1
ATOM 1819 C CA . ILE D 3 55 ? -3.580 3.884 23.018 1.00 26.43 145 ILE B CA 1
ATOM 1820 C C . ILE D 3 55 ? -2.211 4.221 23.596 1.00 22.91 145 ILE B C 1
ATOM 1821 O O . ILE D 3 55 ? -1.715 5.346 23.464 1.00 16.53 145 ILE B O 1
ATOM 1826 N N . VAL D 3 56 ? -1.678 3.201 24.213 1.00 25.14 146 VAL B N 1
ATOM 1827 C CA . VAL D 3 56 ? -0.349 3.195 24.810 1.00 19.48 146 VAL B CA 1
ATOM 1828 C C . VAL D 3 56 ? 0.157 1.780 24.652 1.00 21.50 146 VAL B C 1
ATOM 1829 O O . VAL D 3 56 ? -0.591 0.886 24.243 1.00 16.92 146 VAL B O 1
ATOM 1833 N N . ARG D 3 57 ? 1.393 1.569 24.980 1.00 26.28 147 ARG B N 1
ATOM 1834 C CA . ARG D 3 57 ? 2.004 0.262 24.754 1.00 23.58 147 ARG B CA 1
ATOM 1835 C C . ARG D 3 57 ? 1.290 -0.903 25.442 1.00 24.25 147 ARG B C 1
ATOM 1836 O O . ARG D 3 57 ? 1.085 -1.959 24.830 1.00 21.58 147 ARG B O 1
ATOM 1844 N N . ILE D 3 58 ? 0.908 -0.712 26.705 1.00 28.64 148 ILE B N 1
ATOM 1845 C CA . ILE D 3 58 ? 0.269 -1.765 27.493 1.00 26.57 148 ILE B CA 1
ATOM 1846 C C . ILE D 3 58 ? -1.147 -2.179 27.111 1.00 24.99 148 ILE B C 1
ATOM 1847 O O . ILE D 3 58 ? -1.491 -3.359 27.222 1.00 15.64 148 ILE B O 1
ATOM 1852 N N . ASN D 3 59 ? -1.963 -1.243 26.634 1.00 25.99 149 ASN B N 1
ATOM 1853 C CA . ASN D 3 59 ? -3.341 -1.592 26.272 1.00 32.12 149 ASN B CA 1
ATOM 1854 C C . ASN D 3 59 ? -3.618 -1.590 24.768 1.00 35.48 149 ASN B C 1
ATOM 1855 O O . ASN D 3 59 ? -4.761 -1.814 24.342 1.00 27.20 149 ASN B O 1
ATOM 1860 N N . ARG D 3 60 ? -2.575 -1.342 23.975 1.00 33.23 150 ARG B N 1
ATOM 1861 C CA . ARG D 3 60 ? -2.693 -1.247 22.517 1.00 16.25 150 ARG B CA 1
ATOM 1862 C C . ARG D 3 60 ? -3.295 -2.478 21.854 1.00 7.00 150 ARG B C 1
ATOM 1863 O O . ARG D 3 60 ? -3.669 -2.428 20.699 1.00 23.01 150 ARG B O 1
ATOM 1871 N N . ASN D 3 61 ? -3.389 -3.592 22.565 1.00 11.13 151 ASN B N 1
ATOM 1872 C CA . ASN D 3 61 ? -3.984 -4.799 21.980 1.00 15.96 151 ASN B CA 1
ATOM 1873 C C . ASN D 3 61 ? -5.358 -5.084 22.634 1.00 22.66 151 ASN B C 1
ATOM 1874 O O . ASN D 3 61 ? -6.038 -6.067 22.287 1.00 10.60 151 ASN B O 1
ATOM 1879 N N . ARG D 3 62 ? -5.764 -4.245 23.588 1.00 20.07 152 ARG B N 1
ATOM 1880 C CA . ARG D 3 62 ? -7.066 -4.475 24.223 1.00 34.41 152 ARG B CA 1
ATOM 1881 C C . ARG D 3 62 ? -8.186 -4.235 23.210 1.00 30.03 152 ARG B C 1
ATOM 1882 O O . ARG D 3 62 ? -8.890 -5.165 22.828 1.00 37.31 152 ARG B O 1
ATOM 1890 N N . CYS D 3 63 ? -8.355 -3.009 22.743 1.00 26.26 153 CYS B N 1
ATOM 1891 C CA . CYS D 3 63 ? -9.398 -2.793 21.749 1.00 21.68 153 CYS B CA 1
ATOM 1892 C C . CYS D 3 63 ? -8.791 -2.620 20.352 1.00 21.15 153 CYS B C 1
ATOM 1893 O O . CYS D 3 63 ? -8.217 -1.570 20.031 1.00 20.02 153 CYS B O 1
ATOM 1896 N N . GLN D 3 64 ? -8.924 -3.643 19.514 1.00 10.28 154 GLN B N 1
ATOM 1897 C CA . GLN D 3 64 ? -8.393 -3.543 18.171 1.00 16.41 154 GLN B CA 1
ATOM 1898 C C . GLN D 3 64 ? -9.042 -2.351 17.479 1.00 26.36 154 GLN B C 1
ATOM 1899 O O . GLN D 3 64 ? -8.403 -1.323 17.285 1.00 34.32 154 GLN B O 1
ATOM 1905 N N . GLN D 3 65 ? -10.317 -2.483 17.135 1.00 26.99 155 GLN B N 1
ATOM 1906 C CA . GLN D 3 65 ? -11.072 -1.411 16.490 1.00 22.95 155 GLN B CA 1
ATOM 1907 C C . GLN D 3 65 ? -10.515 -0.027 16.755 1.00 23.66 155 GLN B C 1
ATOM 1908 O O . GLN D 3 65 ? -10.349 0.768 15.839 1.00 28.21 155 GLN B O 1
ATOM 1914 N N . CYS D 3 66 ? -10.243 0.280 18.015 1.00 21.26 156 CYS B N 1
ATOM 1915 C CA . CYS D 3 66 ? -9.747 1.609 18.323 1.00 26.26 156 CYS B CA 1
ATOM 1916 C C . CYS D 3 66 ? -8.313 1.855 17.888 1.00 24.83 156 CYS B C 1
ATOM 1917 O O . CYS D 3 66 ? -7.977 2.979 17.578 1.00 20.23 156 CYS B O 1
ATOM 1920 N N . ARG D 3 67 ? -7.475 0.818 17.891 1.00 12.91 157 ARG B N 1
ATOM 1921 C CA . ARG D 3 67 ? -6.090 0.955 17.464 1.00 26.25 157 ARG B CA 1
ATOM 1922 C C . ARG D 3 67 ? -6.139 1.268 15.957 1.00 28.92 157 ARG B C 1
ATOM 1923 O O . ARG D 3 67 ? -5.570 2.271 15.494 1.00 23.49 157 ARG B O 1
ATOM 1931 N N . PHE D 3 68 ? -6.834 0.417 15.199 1.00 24.72 158 PHE B N 1
ATOM 1932 C CA . PHE D 3 68 ? -6.925 0.623 13.761 1.00 29.19 158 PHE B CA 1
ATOM 1933 C C . PHE D 3 68 ? -7.444 2.011 13.457 1.00 31.81 158 PHE B C 1
ATOM 1934 O O . PHE D 3 68 ? -6.916 2.699 12.583 1.00 35.05 158 PHE B O 1
ATOM 1942 N N . LYS D 3 69 ? -8.477 2.416 14.188 1.00 24.74 159 LYS B N 1
ATOM 1943 C CA . LYS D 3 69 ? -9.060 3.738 14.025 1.00 23.66 159 LYS B CA 1
ATOM 1944 C C . LYS D 3 69 ? -8.033 4.781 14.393 1.00 20.03 159 LYS B C 1
ATOM 1945 O O . LYS D 3 69 ? -8.153 5.943 14.016 1.00 31.10 159 LYS B O 1
ATOM 1951 N N . LYS D 3 70 ? -7.034 4.369 15.165 1.00 19.72 160 LYS B N 1
ATOM 1952 C CA . LYS D 3 70 ? -5.996 5.283 15.626 1.00 16.79 160 LYS B CA 1
ATOM 1953 C C . LYS D 3 70 ? -4.978 5.350 14.485 1.00 22.09 160 LYS B C 1
ATOM 1954 O O . LYS D 3 70 ? -4.532 6.435 14.086 1.00 20.64 160 LYS B O 1
ATOM 1960 N N . CYS D 3 71 ? -4.637 4.189 13.937 1.00 18.57 161 CYS B N 1
ATOM 1961 C CA . CYS D 3 71 ? -3.724 4.162 12.823 1.00 19.08 161 CYS B CA 1
ATOM 1962 C C . CYS D 3 71 ? -4.255 5.087 11.733 1.00 25.54 161 CYS B C 1
ATOM 1963 O O . CYS D 3 71 ? -3.565 6.014 11.320 1.00 33.44 161 CYS B O 1
ATOM 1966 N N . LEU D 3 72 ? -5.482 4.847 11.269 1.00 26.04 162 LEU B N 1
ATOM 1967 C CA . LEU D 3 72 ? -6.051 5.668 10.199 1.00 9.95 162 LEU B CA 1
ATOM 1968 C C . LEU D 3 72 ? -6.139 7.100 10.659 1.00 17.49 162 LEU B C 1
ATOM 1969 O O . LEU D 3 72 ? -5.943 8.028 9.883 1.00 26.82 162 LEU B O 1
ATOM 1974 N N . SER D 3 73 ? -6.392 7.281 11.945 1.00 20.69 163 SER B N 1
ATOM 1975 C CA . SER D 3 73 ? -6.533 8.608 12.517 1.00 18.35 163 SER B CA 1
ATOM 1976 C C . SER D 3 73 ? -5.284 9.440 12.362 1.00 24.70 163 SER B C 1
ATOM 1977 O O . SER D 3 73 ? -5.357 10.660 12.239 1.00 28.51 163 SER B O 1
ATOM 1980 N N . VAL D 3 74 ? -4.133 8.784 12.386 1.00 22.92 164 VAL B N 1
ATOM 1981 C CA . VAL D 3 74 ? -2.856 9.489 12.290 1.00 26.07 164 VAL B CA 1
ATOM 1982 C C . VAL D 3 74 ? -2.309 9.649 10.846 1.00 29.57 164 VAL B C 1
ATOM 1983 O O . VAL D 3 74 ? -1.511 10.539 10.581 1.00 27.51 164 VAL B O 1
ATOM 1987 N N . GLY D 3 75 ? -2.737 8.796 9.919 1.00 25.11 165 GLY B N 1
ATOM 1988 C CA . GLY D 3 75 ? -2.287 8.939 8.549 1.00 15.20 165 GLY B CA 1
ATOM 1989 C C . GLY D 3 75 ? -1.909 7.654 7.848 1.00 19.53 165 GLY B C 1
ATOM 1990 O O . GLY D 3 75 ? -1.737 7.615 6.632 1.00 23.25 165 GLY B O 1
ATOM 1991 N N . MET D 3 76 ? -1.782 6.578 8.598 1.00 10.56 166 MET B N 1
ATOM 1992 C CA . MET D 3 76 ? -1.370 5.355 7.970 1.00 15.61 166 MET B CA 1
ATOM 1993 C C . MET D 3 76 ? -2.165 4.953 6.750 1.00 19.84 166 MET B C 1
ATOM 1994 O O . MET D 3 76 ? -3.314 4.538 6.842 1.00 29.52 166 MET B O 1
ATOM 1999 N N . SER D 3 77 ? -1.514 5.073 5.595 1.00 22.41 167 SER B N 1
ATOM 2000 C CA . SER D 3 77 ? -2.109 4.724 4.313 1.00 18.03 167 SER B CA 1
ATOM 2001 C C . SER D 3 77 ? -1.127 4.017 3.406 1.00 29.56 167 SER B C 1
ATOM 2002 O O . SER D 3 77 ? 0.072 4.312 3.420 1.00 31.67 167 SER B O 1
ATOM 2005 N N . ARG D 3 78 ? -1.632 3.101 2.592 1.00 29.58 168 ARG B N 1
ATOM 2006 C CA . ARG D 3 78 ? -0.770 2.428 1.638 1.00 28.25 168 ARG B CA 1
ATOM 2007 C C . ARG D 3 78 ? -0.349 3.473 0.613 1.00 32.77 168 ARG B C 1
ATOM 2008 O O . ARG D 3 78 ? 0.623 3.293 -0.104 1.00 42.51 168 ARG B O 1
ATOM 2016 N N . ASP D 3 79 ? -1.107 4.560 0.545 1.00 26.13 169 ASP B N 1
ATOM 2017 C CA . ASP D 3 79 ? -0.867 5.651 -0.397 1.00 14.64 169 ASP B CA 1
ATOM 2018 C C . ASP D 3 79 ? 0.066 6.698 0.205 1.00 16.28 169 ASP B C 1
ATOM 2019 O O . ASP D 3 79 ? 0.234 7.783 -0.368 1.00 9.79 169 ASP B O 1
ATOM 2024 N N . ALA D 3 80 ? 0.660 6.413 1.365 1.00 16.99 170 ALA B N 1
ATOM 2025 C CA . ALA D 3 80 ? 1.543 7.410 1.996 1.00 16.31 170 ALA B CA 1
ATOM 2026 C C . ALA D 3 80 ? 2.942 6.882 2.304 1.00 9.72 170 ALA B C 1
ATOM 2027 O O . ALA D 3 80 ? 3.756 7.559 2.923 1.00 9.46 170 ALA B O 1
ATOM 2029 N N . VAL D 3 81 ? 3.169 5.658 1.872 1.00 5.05 171 VAL B N 1
ATOM 2030 C CA . VAL D 3 81 ? 4.427 4.947 1.994 1.00 15.94 171 VAL B CA 1
ATOM 2031 C C . VAL D 3 81 ? 5.575 5.705 1.342 1.00 14.71 171 VAL B C 1
ATOM 2032 O O . VAL D 3 81 ? 5.440 6.191 0.232 1.00 20.80 171 VAL B O 1
ATOM 2036 N N . ARG D 3 82 ? 6.701 5.784 2.034 1.00 17.25 172 ARG B N 1
ATOM 2037 C CA . ARG D 3 82 ? 7.911 6.463 1.531 1.00 22.67 172 ARG B CA 1
ATOM 2038 C C . ARG D 3 82 ? 9.028 5.423 1.470 1.00 17.91 172 ARG B C 1
ATOM 2039 O O . ARG D 3 82 ? 9.714 5.182 2.472 1.00 18.30 172 ARG B O 1
ATOM 2047 N N . PHE D 3 83 ? 9.181 4.759 0.334 1.00 14.33 173 PHE B N 1
ATOM 2048 C CA . PHE D 3 83 ? 10.260 3.787 0.217 1.00 21.57 173 PHE B CA 1
ATOM 2049 C C . PHE D 3 83 ? 11.638 4.475 0.049 1.00 23.44 173 PHE B C 1
ATOM 2050 O O . PHE D 3 83 ? 11.746 5.701 -0.193 1.00 11.93 173 PHE B O 1
ATOM 2058 N N . GLY D 3 84 ? 12.688 3.676 0.196 1.00 19.63 174 GLY B N 1
ATOM 2059 C CA . GLY D 3 84 ? 14.043 4.189 0.043 1.00 32.19 174 GLY B CA 1
ATOM 2060 C C . GLY D 3 84 ? 14.521 5.325 0.937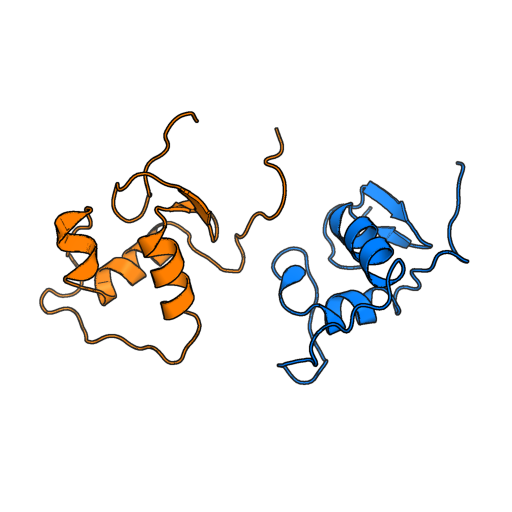 1.00 31.61 174 GLY B C 1
ATOM 2061 O O . GLY D 3 84 ? 13.740 6.093 1.462 1.00 37.82 174 GLY B O 1
ATOM 2062 N N . ARG D 3 85 ? 15.837 5.402 1.107 1.00 34.82 175 ARG B N 1
ATOM 2063 C CA . ARG D 3 85 ? 16.514 6.423 1.905 1.00 30.14 175 ARG B CA 1
ATOM 2064 C C . ARG D 3 85 ? 15.698 7.674 2.212 1.00 33.56 175 ARG B C 1
ATOM 2065 O O . ARG D 3 85 ? 14.937 8.136 1.378 1.00 35.45 175 ARG B O 1
ATOM 2073 N N . ILE D 3 86 ? 15.853 8.225 3.415 1.00 36.53 176 ILE B N 1
ATOM 2074 C CA . ILE D 3 86 ? 15.149 9.459 3.754 1.00 36.43 176 ILE B CA 1
ATOM 2075 C C . ILE D 3 86 ? 15.849 10.548 2.969 1.00 39.76 176 ILE B C 1
ATOM 2076 O O . ILE D 3 86 ? 17.074 10.569 2.886 1.00 40.89 176 ILE B O 1
ATOM 2081 N N . PRO D 3 87 ? 15.085 11.444 2.351 1.00 40.41 177 PRO B N 1
ATOM 2082 C CA . PRO D 3 87 ? 15.662 12.545 1.575 1.00 39.31 177 PRO B CA 1
ATOM 2083 C C . PRO D 3 87 ? 16.374 13.530 2.503 1.00 38.74 177 PRO B C 1
ATOM 2084 O O . PRO D 3 87 ? 17.112 13.114 3.391 1.00 41.37 177 PRO B O 1
ATOM 2088 N N . LYS D 3 88 ? 16.167 14.825 2.276 1.00 38.51 178 LYS B N 1
ATOM 2089 C CA . LYS D 3 88 ? 16.741 15.893 3.103 1.00 40.41 178 LYS B CA 1
ATOM 2090 C C . LYS D 3 88 ? 15.948 17.161 2.813 1.00 46.67 178 LYS B C 1
ATOM 2091 O O . LYS D 3 88 ? 15.606 17.903 3.765 1.00 50.55 178 LYS B O 1
#

Solvent-accessible surface area: 11285 Å² total; per-residue (Å²): 144,111,3,110,3,1,46,20,101,17,62,22,72,29,33,18,9,62,0,4,100,28,0,54,5,9,3,108,116,10,62,122,75,155,76,169,46,139,214,22,143,146,107,112,126,30,74,11,71,151,93,28,49,68,105,18,85,65,2,9,43,95,66,0,94,79,20,42,6,30,145,137,34,61,144,193,64,286,98,116,109,69,103,3,116,0,2,46,30,92,22,64,26,62,36,38,20,11,56,0,1,97,24,0,50,11,13,2,103,109,5,56,100,105,142,54,173,39,161,219,13,172,137,127,69,114,53,77,20,74,139,106,29,42,101,178,25,69,47,7,15,39,96,59,0,89,82,31,37,3,38,106,68,43,64,91,148,59,191,108,94,224

Secondary structure (DSSP, 8-state):
-B-TTTSSBP-EEETTEEE-HHHHHHHHHHHSS-------SSTT-----TTTTTS-HHHHHHHHTTTT--STT-----/--S-B-TTTSSB--S-BTTB---HHHHHHHHHHHTSS------TTSS-----TTTTTT-HHHHHHHHHHHT--TTS---SS---

B-factor: mean 30.49, std 15.09, range [2.0, 80.64]

Foldseek 3Di:
DAAPQARHRFPQQAQQTGHHPVLRVLACVPVVDPDDQDDFDPPLPDDDHPVPNPPGSVNSNVSCVPSNRHNVNDDDDD/DVWDAAQLARHTFPDQAQARGHRVVLNVLLCVCVVDVDDDDQDPVNQPDHHHDVCCPVGSVNSNVSCVVVRRHPVRDDDDDDDD

Radius of gyration: 19.75 Å; Cα contacts (8 Å, |Δi|>4): 243; chains: 2; bounding box: 43×31×54 Å

Sequence (162 aa):
LLCKVCGDVASGFHYGVLACEGCKGFFRRSIQQNIQYKRCLKNENCSIVRINRNRCQQCRFKKCLSVGMSRDAVRFGRGMVLLCKVCGDVASGFHYGVLACEGCKGFFRRSIQQNIQYKRCLKNENCSIVRINRNRCQQCRFKKCLSVGMSRDAVRFGRIPK